Protein AF-A0A7C1M791-F1 (afdb_monomer_lite)

Secondary structure (DSSP, 8-state):
---------------TT-----------------PEEHHHHHHHHHH---TTPPPPP-TT--EE-TTTT-TTTTTTTT-

Radius of gyration: 29.33 Å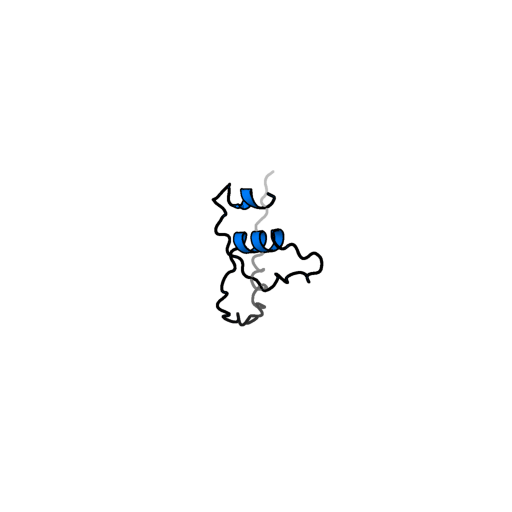; chains: 1; bounding box: 26×90×36 Å

Foldseek 3Di:
DDDDDDPDDDPPDPDDPDDDPPDDPPPPPPPVQPAAEPLVVLLVVQPDPDPPDDDDDCPSHHHDDPCPPPPCSCVPRPD

Sequence (79 aa):
MKLTIKFAGASLLALALTGCFEGSNNSQNDQSSMSVDFGTFVKGEINNPDLSRDPVAVNDVTFSFNDQDDPKAYDDLLR

pLDDT: mean 74.34, std 18.56, range [34.28, 94.06]

Structure (mmCIF, N/CA/C/O backbone):
data_AF-A0A7C1M791-F1
#
_entry.id   AF-A0A7C1M791-F1
#
loop_
_atom_site.group_PDB
_atom_site.id
_atom_site.type_symbol
_atom_site.label_atom_id
_atom_site.label_alt_id
_atom_site.label_comp_id
_atom_site.label_asym_id
_atom_site.label_entity_id
_atom_site.label_seq_id
_atom_site.pdbx_PDB_ins_code
_atom_site.Cartn_x
_atom_site.Cartn_y
_atom_site.Cartn_z
_atom_site.occupancy
_atom_site.B_iso_or_equiv
_atom_site.auth_seq_id
_atom_site.auth_comp_id
_atom_site.auth_asym_id
_a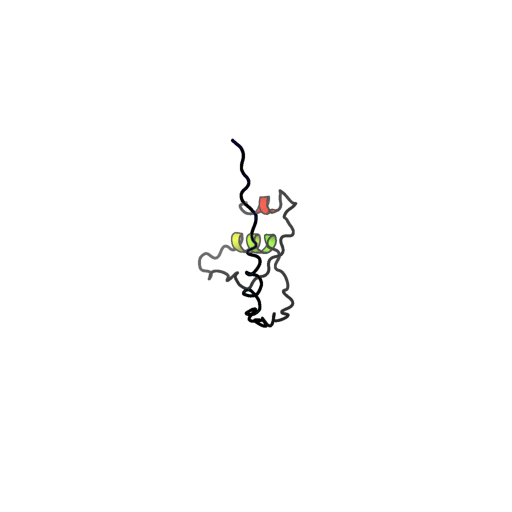tom_site.auth_atom_id
_atom_site.pdbx_PDB_model_num
ATOM 1 N N . MET A 1 1 ? 9.260 74.182 13.799 1.00 34.28 1 MET A N 1
ATOM 2 C CA . MET A 1 1 ? 8.773 74.783 12.538 1.00 34.28 1 MET A CA 1
ATOM 3 C C . MET A 1 1 ? 8.469 73.656 11.559 1.00 34.28 1 MET A C 1
ATOM 5 O O . MET A 1 1 ? 9.310 72.788 11.382 1.00 34.28 1 MET A O 1
ATOM 9 N N . LYS A 1 2 ? 7.249 73.626 11.012 1.00 41.34 2 LYS A N 1
ATOM 10 C CA . LYS A 1 2 ? 6.815 72.742 9.916 1.00 41.34 2 LYS A CA 1
ATOM 11 C C . LYS A 1 2 ? 7.336 73.312 8.594 1.00 41.34 2 LYS A C 1
ATOM 13 O O . LYS A 1 2 ? 7.105 74.495 8.365 1.00 41.34 2 LYS A O 1
ATOM 18 N N . LEU A 1 3 ? 7.928 72.492 7.719 1.00 46.06 3 LEU A N 1
ATOM 19 C CA . LEU A 1 3 ? 7.963 72.782 6.279 1.00 46.06 3 LEU A CA 1
ATOM 20 C C . LEU A 1 3 ? 8.146 71.505 5.427 1.00 46.06 3 LEU A C 1
ATOM 22 O O . LEU A 1 3 ? 9.241 70.992 5.249 1.00 46.06 3 LEU A O 1
ATOM 26 N N . THR A 1 4 ? 7.001 70.995 4.965 1.00 55.75 4 THR A N 1
ATOM 27 C CA . THR A 1 4 ? 6.699 70.389 3.651 1.00 55.75 4 THR A CA 1
ATOM 28 C C . THR A 1 4 ? 7.855 69.979 2.727 1.00 55.75 4 THR A C 1
ATOM 30 O O . THR A 1 4 ? 8.482 70.829 2.097 1.00 55.75 4 THR A O 1
ATOM 33 N N . ILE A 1 5 ? 7.994 68.667 2.503 1.00 59.69 5 ILE A N 1
ATOM 34 C CA . ILE A 1 5 ? 8.681 68.086 1.340 1.00 59.69 5 ILE A CA 1
ATOM 35 C C . ILE A 1 5 ? 7.641 67.765 0.263 1.00 59.69 5 ILE A C 1
ATOM 37 O O . ILE A 1 5 ? 6.634 67.103 0.518 1.00 59.69 5 ILE A O 1
ATOM 41 N N . LYS A 1 6 ? 7.874 68.298 -0.938 1.00 50.12 6 LYS A N 1
ATOM 42 C CA . LYS A 1 6 ? 7.044 68.104 -2.124 1.00 50.12 6 LYS A CA 1
ATOM 43 C C . LYS A 1 6 ? 7.267 66.704 -2.698 1.00 50.12 6 LYS A C 1
ATOM 45 O O . LYS A 1 6 ? 8.397 66.339 -3.002 1.00 50.12 6 LYS A O 1
ATOM 50 N N . PHE A 1 7 ? 6.180 65.956 -2.870 1.00 53.28 7 PHE A N 1
ATOM 51 C CA . PHE A 1 7 ? 6.138 64.699 -3.617 1.00 53.28 7 PHE A CA 1
ATOM 52 C C . PHE A 1 7 ? 6.343 65.013 -5.109 1.00 53.28 7 PHE A C 1
ATOM 54 O O . PHE A 1 7 ? 5.409 65.406 -5.805 1.00 53.28 7 PHE A O 1
ATOM 61 N N . ALA A 1 8 ? 7.587 64.922 -5.578 1.00 54.81 8 ALA A N 1
ATOM 62 C CA . ALA A 1 8 ? 7.916 64.918 -6.997 1.00 54.81 8 ALA A CA 1
ATOM 63 C C . ALA A 1 8 ? 8.025 63.459 -7.454 1.00 54.81 8 ALA A C 1
ATOM 65 O O . ALA A 1 8 ? 8.654 62.637 -6.791 1.00 54.81 8 ALA A O 1
ATOM 66 N N . GLY A 1 9 ? 7.313 63.151 -8.534 1.00 55.38 9 GLY A N 1
ATOM 67 C CA . GLY A 1 9 ? 6.984 61.800 -8.954 1.00 55.38 9 GLY A CA 1
ATOM 68 C C . GLY A 1 9 ? 8.173 60.920 -9.322 1.00 55.38 9 GLY A C 1
ATOM 69 O O . GLY A 1 9 ? 9.165 61.363 -9.893 1.00 55.38 9 GLY A O 1
ATOM 70 N N . ALA A 1 10 ? 7.990 59.632 -9.053 1.00 52.72 10 ALA A N 1
ATOM 71 C CA . ALA A 1 10 ? 8.773 58.544 -9.612 1.00 52.72 10 ALA A CA 1
ATOM 72 C C . ALA A 1 10 ? 7.817 57.375 -9.901 1.00 52.72 10 ALA A C 1
ATOM 74 O O . ALA A 1 10 ? 7.800 56.373 -9.195 1.00 52.72 10 ALA A O 1
ATOM 75 N N . SER A 1 11 ? 6.970 57.535 -10.921 1.00 56.56 11 SER A N 1
ATOM 76 C CA . SER A 1 11 ? 6.115 56.464 -11.447 1.00 56.56 11 SER A CA 1
ATOM 77 C C . SER A 1 11 ? 6.643 56.016 -12.802 1.00 56.56 11 SER A C 1
ATOM 79 O O . SER A 1 11 ? 6.060 56.366 -13.818 1.00 56.56 11 SER A O 1
ATOM 81 N N . LEU A 1 12 ? 7.754 55.275 -12.831 1.00 57.94 12 LEU A N 1
ATOM 82 C CA . LEU A 1 12 ? 8.227 54.564 -14.027 1.00 57.94 12 LEU A CA 1
ATOM 83 C C . LEU A 1 12 ? 9.000 53.299 -13.621 1.00 57.94 12 LEU A C 1
ATOM 85 O O . LEU A 1 12 ? 10.219 53.254 -13.720 1.00 57.94 12 LEU A O 1
ATOM 89 N N . LEU A 1 13 ? 8.288 52.275 -13.144 1.00 56.59 13 LEU A N 1
ATOM 90 C CA . LEU A 1 13 ? 8.792 50.893 -13.033 1.00 56.59 13 LEU A CA 1
ATOM 91 C C . LEU A 1 13 ? 7.658 49.877 -13.272 1.00 56.59 13 LEU A C 1
ATOM 93 O O . LEU A 1 13 ? 7.520 48.875 -12.582 1.00 56.59 13 LEU A O 1
ATOM 97 N N . ALA A 1 14 ? 6.819 50.140 -14.270 1.00 56.72 14 ALA A N 1
ATOM 98 C CA . ALA A 1 14 ? 5.968 49.122 -14.875 1.00 56.72 14 ALA A CA 1
ATOM 99 C C . ALA A 1 14 ? 6.560 48.846 -16.255 1.00 56.72 14 ALA A C 1
ATOM 101 O O . ALA A 1 14 ? 6.712 49.819 -16.979 1.00 56.72 14 ALA A O 1
ATOM 102 N N . LEU A 1 15 ? 6.939 47.594 -16.566 1.00 57.53 15 LEU A N 1
ATOM 103 C CA . LEU A 1 15 ? 7.055 46.979 -17.917 1.00 57.53 15 LEU A CA 1
ATOM 104 C C . LEU A 1 15 ? 8.056 45.799 -18.002 1.00 57.53 15 LEU A C 1
ATOM 106 O O . LEU A 1 15 ? 8.182 45.211 -19.067 1.00 57.53 15 LEU A O 1
ATOM 110 N N . ALA A 1 16 ? 8.725 45.376 -16.922 1.00 58.53 16 ALA A N 1
ATOM 111 C CA . ALA A 1 16 ? 9.752 44.321 -17.016 1.00 58.53 16 ALA A CA 1
ATOM 112 C C . ALA A 1 16 ? 9.291 42.871 -16.724 1.00 58.53 16 ALA A C 1
ATOM 114 O O . ALA A 1 16 ? 10.142 42.002 -16.579 1.00 58.53 16 ALA A O 1
ATOM 115 N N . LEU A 1 17 ? 7.987 42.574 -16.613 1.00 58.06 17 LEU A N 1
ATOM 116 C CA . LEU A 1 17 ? 7.509 41.215 -16.269 1.00 58.06 17 LEU A CA 1
ATOM 117 C C . LEU A 1 17 ? 6.682 40.521 -17.367 1.00 58.06 17 LEU A C 1
ATOM 119 O O . LEU A 1 17 ? 5.971 39.558 -17.087 1.00 58.06 17 LEU A O 1
ATOM 123 N N . THR A 1 18 ? 6.764 40.961 -18.625 1.00 60.03 18 THR A N 1
ATOM 124 C CA . THR A 1 18 ? 6.115 40.232 -19.725 1.00 60.03 18 THR A CA 1
ATOM 125 C C . THR A 1 18 ? 7.103 39.294 -20.410 1.00 60.03 18 THR A C 1
ATOM 127 O O . THR A 1 18 ? 7.985 39.747 -21.134 1.00 60.03 18 THR A O 1
ATOM 130 N N . GLY A 1 19 ? 6.882 37.990 -20.252 1.00 51.84 19 GLY A N 1
ATOM 131 C CA . GLY A 1 19 ? 7.160 37.036 -21.324 1.00 51.84 19 GLY A CA 1
ATOM 132 C C . GLY A 1 19 ? 8.386 36.151 -21.148 1.00 51.84 19 GLY A C 1
ATOM 133 O O . GLY A 1 19 ? 9.365 36.325 -21.857 1.00 51.84 19 GLY A O 1
ATOM 134 N N . CYS A 1 20 ? 8.269 35.143 -20.283 1.00 65.25 20 CYS A N 1
ATOM 135 C CA . CYS A 1 20 ? 8.818 33.810 -20.551 1.00 65.25 20 CYS A CA 1
ATOM 136 C C . CYS A 1 20 ? 7.998 32.775 -19.764 1.00 65.25 20 CYS A C 1
ATOM 138 O O . CYS A 1 20 ? 8.435 32.252 -18.744 1.00 65.25 20 CYS A O 1
ATOM 140 N N . PHE A 1 21 ? 6.765 32.522 -20.212 1.00 55.94 21 PHE A N 1
ATOM 141 C CA . PHE A 1 21 ? 6.070 31.282 -19.872 1.00 55.94 21 PHE A CA 1
ATOM 142 C C . PHE A 1 21 ? 6.337 30.307 -21.019 1.00 55.94 21 PHE A C 1
ATOM 144 O O . PHE A 1 21 ? 5.622 30.297 -22.019 1.00 55.94 21 PHE A O 1
ATOM 151 N N . GLU A 1 22 ? 7.424 29.550 -20.890 1.00 58.75 22 GLU A N 1
ATOM 152 C CA . GLU A 1 22 ? 7.742 28.418 -21.758 1.00 58.75 22 GLU A CA 1
ATOM 153 C C . GLU A 1 22 ? 6.665 27.344 -21.518 1.00 58.75 22 GLU A C 1
ATOM 155 O O . GLU A 1 22 ? 6.663 26.647 -20.500 1.00 58.75 22 GLU A O 1
ATOM 160 N N . GLY A 1 23 ? 5.674 27.273 -22.407 1.00 50.91 23 GLY A N 1
ATOM 161 C CA . GLY A 1 23 ? 4.600 26.288 -22.340 1.00 50.91 23 GLY A CA 1
ATOM 162 C C . GLY A 1 23 ? 5.130 24.893 -22.651 1.00 50.91 23 GLY A C 1
ATOM 163 O O . GLY A 1 23 ? 5.183 24.494 -23.811 1.00 50.91 23 GLY A O 1
ATOM 164 N N . SER A 1 24 ? 5.510 24.136 -21.620 1.00 46.75 24 SER A N 1
ATOM 165 C CA . SER A 1 24 ? 5.706 22.692 -21.755 1.00 46.75 24 SER A CA 1
ATOM 166 C C . SER A 1 24 ? 4.353 22.024 -21.987 1.00 46.75 24 SER A C 1
ATOM 168 O O . SER A 1 24 ? 3.564 21.854 -21.059 1.00 46.75 24 SER A O 1
ATOM 170 N N . ASN A 1 25 ? 4.099 21.629 -23.235 1.00 50.34 25 ASN A N 1
ATOM 171 C CA . ASN A 1 25 ? 3.050 20.676 -23.580 1.00 50.34 25 ASN A CA 1
ATOM 172 C C . ASN A 1 25 ? 3.422 19.308 -22.999 1.00 50.34 25 ASN A C 1
ATOM 174 O O . ASN A 1 25 ? 4.024 18.469 -23.670 1.00 50.34 25 ASN A O 1
ATOM 178 N N . ASN A 1 26 ? 3.058 19.085 -21.739 1.00 47.81 26 ASN A N 1
ATOM 179 C CA . ASN A 1 26 ? 3.022 17.748 -21.179 1.00 47.81 26 ASN A CA 1
ATOM 180 C C . ASN A 1 26 ? 1.827 17.042 -21.827 1.00 47.81 26 ASN A C 1
ATOM 182 O O . ASN A 1 26 ? 0.682 17.293 -21.455 1.00 47.81 26 ASN A O 1
ATOM 186 N N . SER A 1 27 ? 2.083 16.220 -22.849 1.00 51.81 27 SER A N 1
ATOM 187 C CA . SER A 1 27 ? 1.099 15.243 -23.313 1.00 51.81 27 SER A CA 1
ATOM 188 C C . SER A 1 27 ? 0.838 14.303 -22.145 1.00 51.81 27 SER A C 1
ATOM 190 O O . SER A 1 27 ? 1.567 13.335 -21.942 1.00 51.81 27 SER A O 1
ATOM 192 N N . GLN A 1 28 ? -0.166 14.641 -21.337 1.00 52.56 28 GLN A N 1
ATOM 193 C CA . GLN A 1 28 ? -0.798 13.711 -20.423 1.00 52.56 28 GLN A CA 1
ATOM 194 C C . GLN A 1 28 ? -1.353 12.605 -21.305 1.00 52.56 28 GLN A C 1
ATOM 196 O O . GLN A 1 28 ? -2.376 12.751 -21.966 1.00 52.56 28 GLN A O 1
ATOM 201 N N . ASN A 1 29 ? -0.564 11.541 -21.396 1.00 50.56 29 ASN A N 1
ATOM 202 C CA . ASN A 1 29 ? -1.003 10.258 -21.878 1.00 50.56 29 ASN A CA 1
ATOM 203 C C . ASN A 1 29 ? -2.262 9.933 -21.072 1.00 50.56 29 ASN A C 1
ATOM 205 O O . ASN A 1 29 ? -2.174 9.722 -19.861 1.00 50.56 29 ASN A O 1
ATOM 209 N N . ASP A 1 30 ? -3.413 9.987 -21.742 1.00 49.50 30 ASP A N 1
ATOM 210 C CA . ASP A 1 30 ? -4.744 9.599 -21.270 1.00 49.50 30 ASP A CA 1
ATOM 211 C C . ASP A 1 30 ? -4.767 8.076 -21.041 1.00 49.50 30 ASP A C 1
ATOM 213 O O . ASP A 1 30 ? -5.568 7.313 -21.585 1.00 49.50 30 ASP A O 1
ATOM 217 N N . GLN A 1 31 ? -3.822 7.591 -20.239 1.00 52.81 31 GLN A N 1
ATOM 218 C CA . GLN A 1 31 ? -3.898 6.281 -19.652 1.00 52.81 31 GLN A CA 1
ATOM 219 C C . GLN A 1 31 ? -5.008 6.404 -18.628 1.00 52.81 31 GLN A C 1
ATOM 221 O O . GLN A 1 31 ? -4.778 6.906 -17.533 1.00 52.81 31 GLN A O 1
ATOM 226 N N . SER A 1 32 ? -6.216 6.012 -19.044 1.00 51.19 32 SER A N 1
ATOM 227 C CA . SER A 1 32 ? -7.342 5.667 -18.183 1.00 51.19 32 SER A CA 1
ATOM 228 C C . SER A 1 32 ? -6.788 4.908 -16.981 1.00 51.19 32 SER A C 1
ATOM 230 O O . SER A 1 32 ? -6.577 3.694 -17.050 1.00 51.19 32 SER A O 1
ATOM 232 N N . SER A 1 33 ? -6.452 5.634 -15.917 1.00 58.44 33 SER A N 1
ATOM 233 C CA . SER A 1 33 ? -5.743 5.085 -14.780 1.00 58.44 33 SER A CA 1
ATOM 234 C C . SER A 1 33 ? -6.787 4.326 -13.993 1.00 58.44 33 SER A C 1
ATOM 236 O O . SER A 1 33 ? -7.535 4.884 -13.195 1.00 58.44 33 SER A O 1
ATOM 238 N N . MET A 1 34 ? -6.909 3.034 -14.298 1.00 68.88 34 MET A N 1
ATOM 239 C CA . MET A 1 34 ? -7.619 2.113 -13.427 1.00 68.88 34 MET A CA 1
ATOM 240 C C . MET A 1 34 ? -6.976 2.267 -12.054 1.00 68.88 34 MET A C 1
ATOM 242 O O . MET A 1 34 ? -5.811 1.916 -11.862 1.00 68.88 3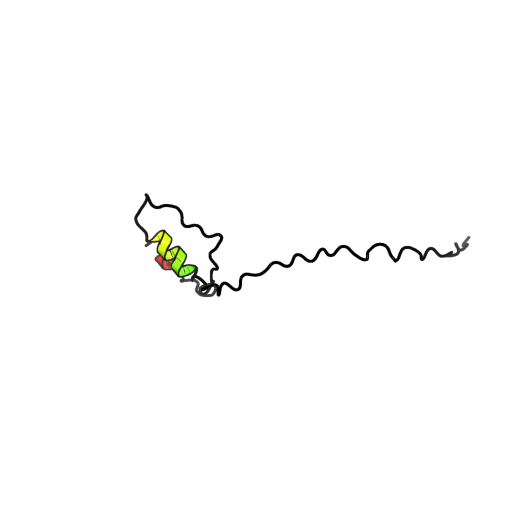4 MET A O 1
ATOM 246 N N . SER A 1 35 ? -7.699 2.920 -11.150 1.00 87.31 35 SER A N 1
ATOM 247 C CA . SER A 1 35 ? -7.170 3.234 -9.839 1.00 87.31 35 SER A CA 1
ATOM 248 C C . SER A 1 35 ? -7.154 1.964 -9.000 1.00 87.31 35 SER A C 1
ATOM 250 O O . SER A 1 35 ? -8.106 1.183 -9.021 1.00 87.31 35 SER A O 1
ATOM 252 N N . VAL A 1 36 ? -6.048 1.739 -8.299 1.00 91.75 36 VAL A N 1
ATOM 253 C CA . VAL A 1 36 ? -5.883 0.606 -7.393 1.00 91.75 36 VAL A CA 1
ATOM 254 C C . VAL A 1 36 ? -6.403 1.007 -6.021 1.00 91.75 36 VAL A C 1
ATOM 256 O O . VAL A 1 36 ? -5.991 2.027 -5.472 1.00 91.75 36 VAL A O 1
ATOM 259 N N . ASP A 1 37 ? -7.284 0.195 -5.447 1.00 93.38 37 ASP A N 1
ATOM 260 C CA . ASP A 1 37 ? -7.730 0.393 -4.073 1.00 93.38 37 ASP A CA 1
ATOM 261 C C . ASP A 1 37 ? -6.562 0.221 -3.093 1.00 93.38 37 ASP A C 1
ATOM 263 O O . ASP A 1 37 ? -5.922 -0.834 -3.038 1.00 93.38 37 ASP A O 1
ATOM 267 N N . PHE A 1 38 ? -6.262 1.281 -2.339 1.00 93.00 38 PHE A N 1
ATOM 268 C CA . PHE A 1 38 ? -5.102 1.308 -1.452 1.00 93.00 38 PHE A CA 1
ATOM 269 C C . PHE A 1 38 ? -5.222 0.285 -0.316 1.00 93.00 38 PHE A C 1
ATOM 271 O O . PHE A 1 38 ? -4.248 -0.410 -0.020 1.00 93.00 38 PHE A O 1
ATOM 278 N N . GLY A 1 39 ? -6.410 0.146 0.281 1.00 93.12 39 GLY A N 1
ATOM 279 C CA . GLY A 1 39 ? -6.650 -0.808 1.362 1.00 93.12 39 GLY A CA 1
ATOM 280 C C . GLY A 1 39 ? -6.400 -2.247 0.912 1.00 93.12 39 GLY A C 1
ATOM 281 O O . GLY A 1 39 ? -5.651 -2.991 1.550 1.00 93.12 39 GLY A O 1
ATOM 282 N N . THR A 1 40 ? -6.944 -2.613 -0.247 1.00 92.88 40 THR A N 1
ATOM 283 C CA . THR A 1 40 ? -6.732 -3.915 -0.891 1.00 92.88 40 THR A CA 1
ATOM 284 C C . THR A 1 40 ? -5.260 -4.156 -1.217 1.00 92.88 40 THR A C 1
ATOM 286 O O . THR A 1 40 ? -4.752 -5.246 -0.950 1.00 92.88 40 THR A O 1
ATOM 289 N N . PHE A 1 41 ? -4.556 -3.153 -1.751 1.00 93.19 41 PHE A N 1
ATOM 290 C CA . PHE A 1 41 ? -3.126 -3.252 -2.045 1.00 93.19 41 PHE A CA 1
ATOM 291 C C . PHE A 1 41 ? -2.306 -3.558 -0.784 1.00 93.19 41 PHE A C 1
ATOM 293 O O . PHE A 1 41 ? -1.570 -4.543 -0.753 1.00 93.19 41 PHE A O 1
ATOM 300 N N . VAL A 1 42 ? -2.479 -2.771 0.284 1.00 91.94 42 VAL A N 1
ATOM 301 C CA . VAL A 1 42 ? -1.747 -2.961 1.548 1.00 91.94 42 VAL A CA 1
ATOM 302 C C . VAL A 1 42 ? -2.046 -4.328 2.162 1.00 91.94 42 VAL A C 1
ATOM 304 O O . VAL A 1 42 ? -1.125 -5.035 2.574 1.00 91.94 42 VAL A O 1
ATOM 307 N N . LYS A 1 43 ? -3.319 -4.741 2.181 1.00 91.88 43 LYS A N 1
ATOM 308 C CA . LYS A 1 43 ? -3.725 -6.070 2.663 1.00 91.88 43 LYS A CA 1
ATOM 309 C C . LYS A 1 43 ? -3.072 -7.192 1.859 1.00 91.88 43 LYS A C 1
ATOM 311 O O . LYS A 1 43 ? -2.665 -8.194 2.444 1.00 91.88 43 LYS A O 1
ATOM 316 N N . GLY A 1 44 ? -2.965 -7.036 0.541 1.00 91.19 44 GLY A N 1
ATOM 317 C CA . GLY A 1 44 ? -2.287 -7.989 -0.335 1.00 91.19 44 GLY A CA 1
ATOM 318 C C . GLY A 1 44 ? -0.792 -8.097 -0.039 1.00 91.19 44 GLY A C 1
ATOM 319 O O . GLY A 1 44 ? -0.273 -9.204 0.088 1.00 91.19 44 GLY A O 1
ATOM 320 N N . GLU A 1 45 ? -0.115 -6.961 0.141 1.00 90.50 45 GLU A N 1
ATOM 321 C CA . GLU A 1 45 ? 1.314 -6.937 0.461 1.00 90.50 45 GLU A CA 1
ATOM 322 C C . GLU A 1 45 ? 1.619 -7.579 1.822 1.00 90.50 45 GLU A C 1
ATOM 324 O O . GLU A 1 45 ? 2.588 -8.332 1.937 1.00 90.50 45 GLU A O 1
ATOM 329 N N . ILE A 1 46 ? 0.795 -7.331 2.843 1.00 89.69 46 ILE A N 1
ATOM 330 C CA . ILE A 1 46 ? 1.023 -7.861 4.197 1.00 89.69 46 ILE A CA 1
ATOM 331 C C . ILE A 1 46 ? 0.687 -9.353 4.295 1.00 89.69 46 ILE A C 1
ATOM 333 O O . ILE A 1 46 ? 1.430 -10.106 4.921 1.00 89.69 46 ILE A O 1
ATOM 337 N N . ASN A 1 47 ? -0.387 -9.808 3.646 1.00 89.81 47 ASN A N 1
ATOM 338 C CA . ASN A 1 47 ? -0.793 -11.217 3.689 1.00 89.81 47 ASN A CA 1
ATOM 339 C C . ASN A 1 47 ? 0.064 -12.137 2.811 1.00 89.81 47 ASN A C 1
ATOM 341 O O . ASN A 1 47 ? -0.134 -13.352 2.828 1.00 89.81 47 ASN A O 1
ATOM 345 N N . ASN A 1 48 ? 0.989 -11.593 2.022 1.00 86.81 48 ASN A N 1
ATOM 346 C CA . ASN A 1 48 ? 1.832 -12.392 1.148 1.00 86.81 48 ASN A CA 1
ATOM 347 C C . ASN A 1 48 ? 3.015 -13.003 1.938 1.00 86.81 48 ASN A C 1
ATOM 349 O O . ASN A 1 48 ? 3.897 -12.258 2.376 1.00 86.81 48 ASN A O 1
ATOM 353 N N . PRO A 1 49 ? 3.071 -14.346 2.095 1.00 83.94 49 PRO A N 1
ATOM 354 C CA . PRO A 1 49 ? 4.055 -15.032 2.934 1.00 83.94 49 PRO A CA 1
ATOM 355 C C . PRO A 1 49 ? 5.432 -15.202 2.271 1.00 83.94 49 PRO A C 1
ATOM 357 O O . PRO A 1 49 ? 6.354 -15.717 2.907 1.00 83.94 49 PRO A O 1
ATOM 360 N N . ASP A 1 50 ? 5.584 -14.828 0.998 1.00 91.06 50 ASP A N 1
ATOM 361 C CA . ASP A 1 50 ? 6.850 -14.956 0.282 1.00 91.06 50 ASP A CA 1
ATOM 362 C C . ASP A 1 50 ? 7.825 -13.836 0.671 1.00 91.06 50 ASP A C 1
ATOM 364 O O . ASP A 1 50 ? 7.641 -12.667 0.317 1.00 91.06 50 ASP A O 1
ATOM 368 N N . LEU A 1 51 ? 8.886 -14.224 1.385 1.00 85.25 51 LEU A N 1
ATOM 369 C CA . LEU A 1 51 ? 9.974 -13.350 1.832 1.00 85.25 51 LEU A CA 1
ATOM 370 C C . LEU A 1 51 ? 11.028 -13.076 0.748 1.00 85.25 51 LEU A C 1
ATOM 372 O O . LEU A 1 51 ? 11.920 -12.258 0.962 1.00 85.25 51 LEU A O 1
ATOM 376 N N . SER A 1 52 ? 10.968 -13.783 -0.381 1.00 91.88 52 SER A N 1
ATOM 377 C CA . SER A 1 52 ? 11.945 -13.696 -1.470 1.00 91.88 52 SER A CA 1
ATOM 378 C C . SER A 1 52 ? 11.465 -12.883 -2.671 1.00 91.88 52 SER A C 1
ATOM 380 O O . SER A 1 52 ? 12.190 -12.784 -3.659 1.00 91.88 52 SER A O 1
ATOM 382 N N . ARG A 1 53 ? 10.264 -12.294 -2.591 1.00 89.12 53 ARG A N 1
ATOM 383 C CA . ARG A 1 53 ? 9.678 -11.546 -3.703 1.00 89.12 53 ARG A CA 1
ATOM 384 C C . ARG A 1 53 ? 10.408 -10.239 -3.991 1.00 89.12 53 ARG A C 1
ATOM 386 O O . ARG A 1 53 ? 10.897 -9.559 -3.087 1.00 89.12 53 ARG A O 1
ATOM 393 N N . ASP A 1 54 ? 10.365 -9.856 -5.260 1.00 92.50 54 ASP A N 1
ATOM 394 C CA . ASP A 1 54 ? 10.795 -8.533 -5.684 1.00 92.50 54 ASP A CA 1
ATOM 395 C C . ASP A 1 54 ? 9.848 -7.449 -5.134 1.00 92.50 54 ASP A C 1
ATOM 397 O O . ASP A 1 54 ? 8.630 -7.660 -5.070 1.00 92.50 54 ASP A O 1
ATOM 401 N N . PRO A 1 55 ? 10.372 -6.270 -4.750 1.00 88.56 55 PRO A N 1
ATOM 402 C CA . PRO A 1 55 ? 9.543 -5.142 -4.348 1.00 88.56 55 PRO A CA 1
ATOM 403 C C . PRO A 1 55 ? 8.608 -4.693 -5.475 1.00 88.56 55 PRO A C 1
ATOM 405 O O . PRO A 1 55 ? 9.025 -4.548 -6.626 1.00 88.56 55 PRO A O 1
ATOM 408 N N . VAL A 1 56 ? 7.356 -4.391 -5.131 1.00 89.69 56 VAL A N 1
ATOM 409 C CA . VAL A 1 56 ? 6.398 -3.829 -6.090 1.00 89.69 56 VAL A CA 1
ATOM 410 C C . VAL A 1 56 ? 6.722 -2.355 -6.349 1.00 89.69 56 VAL A C 1
ATOM 412 O O . VAL A 1 56 ? 6.819 -1.551 -5.421 1.00 89.69 56 VAL A O 1
ATOM 415 N N . ALA A 1 57 ? 6.879 -1.982 -7.621 1.00 91.38 57 ALA A N 1
ATOM 416 C CA . ALA A 1 57 ? 7.081 -0.595 -8.029 1.00 91.38 57 ALA A CA 1
ATOM 417 C C . ALA A 1 57 ? 5.758 0.189 -7.969 1.00 91.38 57 ALA A C 1
ATOM 419 O O . ALA A 1 57 ? 4.795 -0.159 -8.647 1.00 91.38 57 ALA A O 1
ATOM 420 N N . VAL A 1 58 ? 5.723 1.267 -7.180 1.00 90.75 58 VAL A N 1
ATOM 421 C CA . VAL A 1 58 ? 4.492 2.042 -6.911 1.00 90.75 58 VAL A CA 1
ATOM 422 C C . VAL A 1 58 ? 4.408 3.383 -7.644 1.00 90.75 58 VAL A C 1
ATOM 424 O O . VAL A 1 58 ? 3.365 4.024 -7.616 1.00 90.75 58 VAL A O 1
ATOM 427 N N . ASN A 1 59 ? 5.481 3.822 -8.308 1.00 89.50 59 ASN A N 1
ATOM 428 C CA . ASN A 1 59 ? 5.558 5.165 -8.905 1.00 89.50 59 ASN A CA 1
ATOM 429 C C . ASN A 1 59 ? 4.533 5.402 -10.024 1.00 89.50 59 ASN A C 1
ATOM 431 O O . ASN A 1 59 ? 4.083 6.529 -10.207 1.00 89.50 59 ASN A O 1
ATOM 435 N N . ASP A 1 60 ? 4.149 4.338 -10.731 1.00 89.06 60 ASP A N 1
ATOM 436 C CA . AS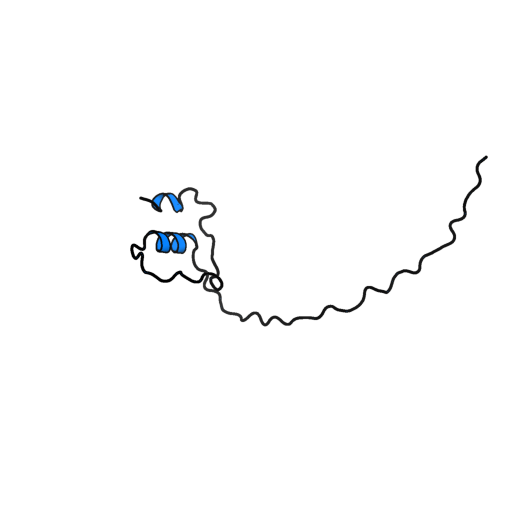P A 1 60 ? 3.185 4.391 -11.835 1.00 89.06 60 ASP A CA 1
ATOM 437 C C . ASP A 1 60 ? 1.785 3.901 -11.412 1.00 89.06 60 ASP A C 1
ATOM 439 O O . ASP A 1 60 ? 0.909 3.684 -12.252 1.00 89.06 60 ASP A O 1
ATOM 443 N N . VAL A 1 61 ? 1.556 3.717 -10.103 1.00 88.69 61 VAL A N 1
ATOM 444 C CA . VAL A 1 61 ? 0.281 3.249 -9.550 1.00 88.69 61 VAL A CA 1
ATOM 445 C C . VAL A 1 61 ? -0.542 4.436 -9.057 1.00 88.69 61 VAL A C 1
ATOM 447 O O . VAL A 1 61 ? -0.142 5.177 -8.163 1.00 88.69 61 VAL A O 1
ATOM 450 N N . THR A 1 62 ? -1.737 4.603 -9.622 1.00 93.31 62 THR A N 1
ATOM 451 C CA . THR A 1 62 ? -2.717 5.577 -9.123 1.00 93.31 62 THR A CA 1
ATOM 452 C C . THR A 1 62 ? -3.590 4.922 -8.060 1.00 93.31 62 THR A C 1
ATOM 454 O O . THR A 1 62 ? -4.418 4.070 -8.384 1.00 93.31 62 THR A O 1
ATOM 457 N N . PHE A 1 63 ? -3.446 5.329 -6.802 1.00 93.00 63 PHE A N 1
ATOM 458 C CA . PHE A 1 63 ? -4.241 4.782 -5.702 1.00 93.00 63 PHE A CA 1
ATOM 459 C C . PHE A 1 63 ? -5.553 5.540 -5.470 1.00 93.00 63 PHE A C 1
ATOM 461 O O . PHE A 1 63 ? -5.580 6.771 -5.490 1.00 93.00 63 PHE A O 1
ATOM 468 N N . SER A 1 64 ? -6.619 4.794 -5.183 1.00 93.88 64 SER A N 1
ATOM 469 C CA . SER A 1 64 ? -7.875 5.314 -4.646 1.00 93.88 64 SER A CA 1
ATOM 470 C C . SER A 1 64 ? -7.936 5.029 -3.152 1.00 93.88 64 SER A C 1
ATOM 472 O O . SER A 1 64 ? -7.727 3.894 -2.721 1.00 93.88 64 SER A O 1
ATOM 474 N N . PHE A 1 65 ? -8.254 6.055 -2.369 1.00 92.62 65 PHE A N 1
ATOM 475 C CA . PHE A 1 65 ? -8.332 5.984 -0.912 1.00 92.62 65 PHE A CA 1
ATOM 476 C C . PHE A 1 65 ? -9.796 5.929 -0.471 1.00 92.62 65 PHE A C 1
ATOM 478 O O . PHE A 1 65 ? -10.370 6.944 -0.070 1.00 92.62 65 PHE A O 1
ATOM 485 N N . ASN A 1 66 ? -10.402 4.747 -0.589 1.00 89.06 66 ASN A N 1
ATOM 486 C CA . ASN A 1 66 ? -11.833 4.546 -0.341 1.00 89.06 66 ASN A CA 1
ATOM 487 C C . ASN A 1 66 ? -12.175 4.380 1.150 1.00 89.06 66 ASN A C 1
ATOM 489 O O . ASN A 1 66 ? -13.311 4.617 1.546 1.00 89.06 66 ASN A O 1
ATOM 493 N N . ASP A 1 67 ? -11.183 4.046 1.977 1.00 90.44 67 ASP A N 1
ATOM 494 C CA . ASP A 1 67 ? -11.386 3.643 3.373 1.00 90.44 67 ASP A CA 1
ATOM 495 C C . ASP A 1 67 ? -11.112 4.755 4.403 1.00 90.44 67 ASP A C 1
ATOM 497 O O . ASP A 1 67 ? -10.971 4.488 5.593 1.00 90.44 67 ASP A O 1
ATOM 501 N N . GLN A 1 68 ? -10.992 6.016 3.974 1.00 87.44 68 GLN A N 1
ATOM 502 C CA . GLN A 1 68 ? -10.566 7.124 4.852 1.00 87.44 68 GLN A CA 1
ATOM 503 C C . GLN A 1 68 ? -11.502 7.363 6.045 1.00 87.44 68 GLN A C 1
ATOM 505 O O . GLN A 1 68 ? -11.047 7.792 7.105 1.00 87.44 68 GLN A O 1
ATOM 510 N N . ASP A 1 69 ? -12.788 7.064 5.870 1.00 94.06 69 ASP A N 1
ATOM 511 C CA . ASP A 1 69 ? -13.820 7.246 6.891 1.00 94.06 69 ASP A CA 1
ATOM 512 C C . ASP A 1 69 ? -14.148 5.945 7.649 1.00 94.06 69 ASP A C 1
ATOM 514 O O . ASP A 1 69 ? -14.997 5.958 8.545 1.00 94.06 69 ASP A O 1
ATOM 518 N N . ASP A 1 70 ? -13.493 4.824 7.318 1.00 91.31 70 ASP A N 1
ATOM 519 C CA . ASP A 1 70 ? -13.653 3.556 8.031 1.00 91.31 70 ASP A CA 1
ATOM 520 C C . ASP A 1 70 ? -12.506 3.352 9.039 1.00 91.31 70 ASP A C 1
ATOM 522 O O . ASP A 1 70 ? -11.409 2.920 8.673 1.00 91.31 70 ASP A O 1
ATOM 526 N N . PRO A 1 71 ? -12.741 3.593 10.344 1.00 91.44 71 PRO A N 1
ATOM 527 C CA . PRO A 1 71 ? -11.714 3.413 11.364 1.00 91.44 71 PRO A CA 1
ATOM 528 C C . PRO A 1 71 ? -11.284 1.950 11.546 1.00 91.44 71 PRO A C 1
ATOM 530 O O . PRO A 1 71 ? -10.296 1.711 12.233 1.00 91.44 71 PRO A O 1
ATOM 533 N N . LYS A 1 72 ? -12.015 0.983 10.975 1.00 91.75 72 LYS A N 1
ATOM 534 C CA . LYS A 1 72 ? -11.744 -0.456 11.085 1.00 91.75 72 LYS A CA 1
ATOM 535 C C . LYS A 1 72 ? -11.140 -1.059 9.824 1.00 91.75 72 LYS A C 1
ATOM 537 O O . LYS A 1 72 ? -10.897 -2.265 9.792 1.00 91.75 72 LYS A O 1
ATOM 542 N N . ALA A 1 73 ? -10.876 -0.251 8.799 1.00 90.06 73 ALA A N 1
ATOM 543 C CA . ALA A 1 73 ? -10.423 -0.724 7.494 1.00 90.06 73 ALA A CA 1
ATOM 544 C C . ALA A 1 73 ? -9.176 -1.621 7.556 1.00 90.06 73 ALA A C 1
ATOM 546 O O . ALA A 1 73 ? -8.992 -2.480 6.696 1.00 90.06 73 ALA A O 1
ATOM 547 N N . TYR A 1 74 ? -8.348 -1.449 8.590 1.00 89.44 74 TYR A N 1
ATOM 548 C CA . TYR A 1 74 ? -7.068 -2.132 8.769 1.00 89.44 74 TYR A CA 1
ATOM 549 C C . TYR A 1 74 ? -6.982 -2.985 10.046 1.00 89.44 74 TYR A C 1
ATOM 551 O O . TYR A 1 74 ? -5.902 -3.479 10.373 1.00 89.44 74 TYR A O 1
ATOM 559 N N . ASP A 1 75 ? -8.091 -3.182 10.769 1.00 91.75 75 ASP A N 1
ATOM 560 C CA . ASP A 1 75 ? -8.122 -3.959 12.024 1.00 91.75 75 ASP A CA 1
ATOM 561 C C . ASP A 1 75 ? -7.663 -5.419 11.834 1.00 91.75 75 ASP A C 1
ATOM 563 O O . ASP A 1 75 ? -7.246 -6.088 12.779 1.00 91.75 75 ASP A O 1
ATOM 567 N N . ASP A 1 76 ? -7.742 -5.926 10.605 1.00 88.75 76 ASP A N 1
ATOM 568 C CA . ASP A 1 76 ? -7.419 -7.292 10.210 1.00 88.75 76 ASP A CA 1
ATOM 569 C C . ASP A 1 76 ? -5.990 -7.477 9.668 1.00 88.75 76 ASP A C 1
ATOM 571 O O . ASP A 1 76 ? -5.620 -8.607 9.354 1.00 88.75 76 ASP A O 1
ATOM 575 N N . LEU A 1 77 ? -5.167 -6.420 9.582 1.00 84.62 77 LEU A N 1
ATOM 576 C CA . LEU A 1 77 ? -3.852 -6.481 8.922 1.00 84.62 77 LEU A CA 1
ATOM 577 C C . LEU A 1 77 ? -2.843 -7.440 9.569 1.00 84.62 77 LEU A C 1
ATOM 579 O O . LEU A 1 77 ? -2.006 -7.990 8.863 1.00 84.62 77 LEU A O 1
ATOM 583 N N . LEU A 1 78 ? -2.862 -7.595 10.895 1.00 80.44 78 LEU A N 1
ATOM 584 C CA . LEU A 1 78 ? -1.791 -8.266 11.656 1.00 80.44 78 LEU A CA 1
ATOM 585 C C . LEU A 1 78 ? -2.303 -9.419 12.529 1.00 80.44 78 LEU A C 1
ATOM 587 O O . LEU A 1 78 ? -1.767 -9.664 13.612 1.00 80.44 78 LEU A O 1
ATOM 591 N N . ARG A 1 79 ? -3.390 -10.065 12.109 1.00 72.75 79 ARG A N 1
ATOM 592 C CA . ARG A 1 79 ? -4.056 -11.092 12.914 1.00 72.75 79 ARG A CA 1
ATOM 593 C C . ARG A 1 79 ? -3.352 -12.447 12.903 1.00 72.75 79 ARG A C 1
ATOM 595 O O . ARG A 1 79 ? -2.740 -12.801 11.876 1.00 72.75 79 ARG A O 1
#

=== Feature glossary ===
Key to the feature types in this record:

— What the protein is —

Primary structure: the covalent order of the twenty standard amino acids along the backbone. Two proteins with the same sequence will (almost always) fold to the same structure; two with 30% identity often share a fold but not the details.

Database cro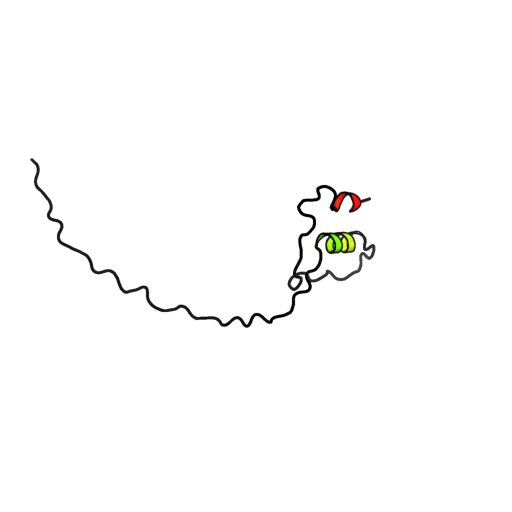ss-references. InterPro integrates a dozen domain/family signature databases into unified entries with residue-range hits. GO terms attach function/process/location labels with evidence codes. CATH codes position the fold in a four-level structural taxonomy. Organism is the NCBI-taxonomy species name.

— Where its atoms are —

The mmCIF block holds the 3D Cartesian coordinates of each backbone atom (N, Cα, C, O) in ångströms. mmCIF is the PDB's canonical archive format — a tagged-loop text representation of the atomic model.

Six rendered views show the 3D structure from the faces of a cube — i.e. along ±x, ±y, ±z. Rendering representation is drawn randomly per protein from cartoon (secondary-structure ribbons), sticks (backbone bonds), or molecular surface; coloring is either N→C rainbow (blue at the N-terminus through red at the C-terminus) or one color per chain.

— Local backbone conformation —

DSSP 8-state secondary structure assigns each residue one of H (α-helix), G (3₁₀-helix), I (π-helix), E (extended β-strand), B (isolated β-bridge), T (hydrogen-bonded turn), S (bend), or '-' (coil). The assignment is computed from backbone hydrogen-bond geometry via the Kabsch–Sander algorithm.

P-SEA three-state annotation labels each residue as helix, strand, or coil based purely on the geometry of the Cα trace. It serves as a fallback when the full backbone (and thus DSSP) is unavailable.

The φ/ψ torsion pair specifies the backbone conformation at each residue. φ rotates about the N–Cα bond, ψ about the Cα–C bond. Steric clashes forbid most of the (φ, ψ) plane — the allowed regions (α-helix basin, β-sheet basin, left-handed helix) are the Rama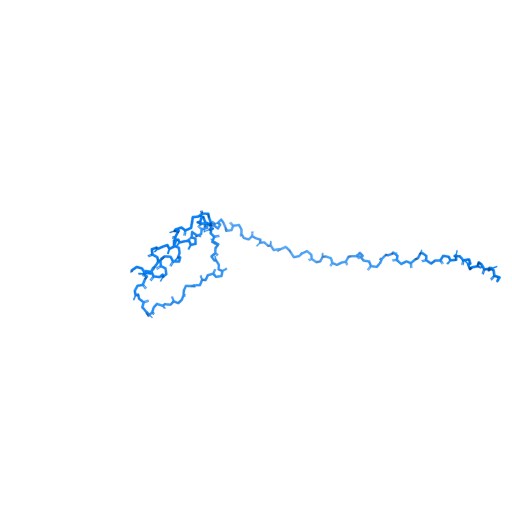chandran-allowed regions.

— Global shape and packing —

The geometric summary reports three shape descriptors. Rg (radius of gyration) measures how spread out the Cα atoms are about their centre of mass; compact globular proteins have small Rg, elongated or unfolded ones large. Cα contacts (<8 Å, |i−j|>4) count long-range residue pairs in spatial proximity — high for tightly packed folds, near zero for rods or random coil. The bounding-box extents give the protein's footprint along x, y, z in Å.

Accessible surface area quantifies burial. A residue with SASA near zero is packed into the hydrophobic core; one with SASA >100 Å² sits on the surface. Computed here via the Shrake–Rupley numerical algorithm with a 1.4 Å probe.

Plot images: a contact map (which residues are close in 3D, as an N×N binary image), a Ramachandran scatter (backbone torsion angles, revealing secondary-structure composition at a glance), and — for AlphaFold structures — a PAE heatmap (pairwise prediction confidence).

— Structural neighborhood —

The Foldseek 3Di string encodes local tertiary geometry as a 20-letter alphabet — one character per residue — derived from the relative positions of nearby Cα atoms. Unlike the amino-acid sequence, 3Di is a direct function of the 3D structure, so two proteins with the same fold have similar 3Di strings even at low sequence identity.

Nearest PDB neighbors are the top structural matches found by Foldseek when searching this structure against the entire Protein Data Bank. Each hit reports a TM-score (0 to 1; >0.5 almost always implies the same fold) and an E-value. These are *structural* homologs — they may share no detectable sequence similarity.

— Confidence and disorder —

For AlphaFold models, the B-factor field carries pLDDT — the model's own estimate of local accuracy on a 0–100 scale. Regions with pLDDT<50 should be treated as essentially unmodeled; they often correspond to intrinsically disordered segments.

B-factor (Debye–Waller factor) reflects atomic displacement in the crystal lattice. It is an experimental observable (units Å²), not a prediction; low values mean the atom is pinned down, high values mean it moves or is heterogeneous across the crystal.

Predicted aligned error is AlphaFold's pairwise confidence. Unlike pLDDT (per-residue), PAE is per-residue-pair and captures whether two parts of the structure are correctly placed relative to each other. Units are ångströms of expected positional error.